Protein AF-A0A7V3HZE6-F1 (afdb_monomer)

Foldseek 3Di:
DPPDPPDDQQVSVQVCCLVPNDDPPDDRNDDPDGDWDWDDWDFQWTFTADPSDTDIDGNPCCVVPPVPRTPPDVVVVVVVVVVD

pLDDT: mean 92.62, std 12.36, range [41.12, 98.88]

Solvent-accessible surface area (backbone atoms only — not comparable to full-atom values): 5401 Å² total; per-residue (Å²): 128,83,76,81,74,84,74,78,49,70,68,55,49,53,55,51,36,61,74,71,54,76,58,89,100,63,57,77,81,68,63,94,67,79,84,73,52,71,81,47,58,48,43,59,33,32,33,30,50,54,99,91,36,82,41,83,42,74,46,86,57,24,79,82,74,63,39,84,76,29,33,76,35,69,71,60,53,49,54,53,62,76,70,109

Mean predicted aligned error: 4.61 Å

Nearest PDB structures (foldseek):
  6ge8-assembly1_A  TM=9.998E-01  e=1.798E-11  Mycobacterium tuberculosis
  6ge8-assembly1_B  TM=1.001E+00  e=3.428E-11  Mycobacterium tuberculosis
  4mqr-assembly1_B  TM=9.975E-01  e=8.462E-11  Mycobacterium tuberculosis
  3tfu-assembly1_A  TM=9.977E-01  e=1.613E-10  Mycobacterium tuberculosis
  3tft-assembly1_A  TM=1.008E+00  e=3.076E-10  Mycobacterium tuberculosis

Sequence (84 aa):
MPAARARLTPGEISAIDAAHLWHPYSTIGREAVPPVVAVGAHGAWLTLIRDGRPLEALDAMSSWWTAIHGHGHPVLDAALTAQL

Structure (mmCIF, N/CA/C/O backbone):
data_AF-A0A7V3HZE6-F1
#
_entry.id   AF-A0A7V3HZE6-F1
#
loop_
_atom_site.group_PDB
_atom_site.id
_atom_site.type_symbol
_atom_site.label_atom_id
_atom_site.label_alt_id
_atom_site.label_comp_id
_atom_site.label_asym_id
_atom_site.label_entity_id
_atom_site.label_seq_id
_atom_site.pdbx_PDB_ins_code
_atom_site.Cartn_x
_atom_site.Cartn_y
_atom_site.Cartn_z
_atom_site.occupancy
_atom_site.B_iso_or_equiv
_atom_site.auth_seq_id
_atom_site.auth_comp_id
_atom_site.auth_asym_id
_atom_site.auth_atom_id
_atom_site.pdbx_PDB_model_num
ATOM 1 N N . MET A 1 1 ? -14.766 -21.621 -16.512 1.00 41.12 1 MET A N 1
ATOM 2 C CA . MET A 1 1 ? -14.719 -20.258 -15.943 1.00 41.12 1 MET A CA 1
ATOM 3 C C . MET A 1 1 ? -14.298 -20.398 -14.492 1.00 41.12 1 MET A C 1
ATOM 5 O O . MET A 1 1 ? -15.079 -20.977 -13.745 1.00 41.12 1 MET A O 1
ATOM 9 N N . PRO A 1 2 ? -13.073 -20.010 -14.095 1.00 43.09 2 PRO A N 1
ATOM 10 C CA . PRO A 1 2 ? -12.705 -20.073 -12.688 1.00 43.09 2 PRO A CA 1
ATOM 11 C C . PRO A 1 2 ? -13.665 -19.159 -11.926 1.00 43.09 2 PRO A C 1
ATOM 13 O O . PRO A 1 2 ? -13.862 -18.011 -12.323 1.00 43.09 2 PRO A O 1
ATOM 16 N N . ALA A 1 3 ? -14.327 -19.699 -10.901 1.00 49.16 3 ALA A N 1
ATOM 17 C CA . ALA A 1 3 ? -15.232 -18.936 -10.057 1.00 49.16 3 ALA A CA 1
ATOM 18 C C . ALA A 1 3 ? -14.490 -17.690 -9.562 1.00 49.16 3 ALA A C 1
ATOM 20 O O . ALA A 1 3 ? -13.388 -17.804 -9.019 1.00 49.16 3 ALA A O 1
ATOM 21 N N . ALA A 1 4 ? -15.056 -16.507 -9.805 1.00 56.16 4 ALA A N 1
ATOM 22 C CA . ALA A 1 4 ? -14.500 -15.268 -9.292 1.00 56.16 4 ALA A CA 1
ATOM 23 C C . ALA A 1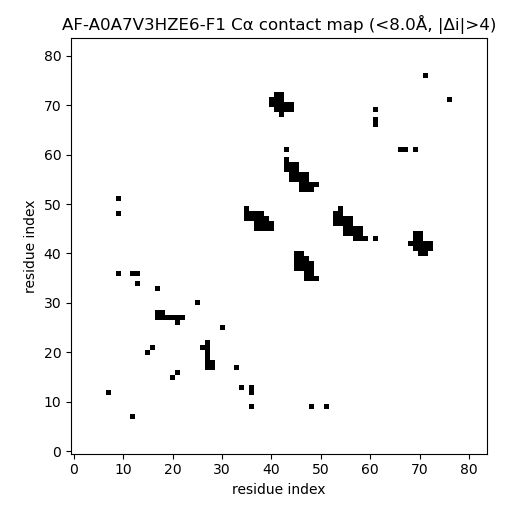 4 ? -14.350 -15.426 -7.775 1.00 56.16 4 ALA A C 1
ATOM 25 O O . ALA A 1 4 ? -15.350 -15.566 -7.071 1.00 56.16 4 ALA A O 1
ATOM 26 N N . ARG A 1 5 ? -13.107 -15.480 -7.274 1.00 59.53 5 ARG A N 1
ATOM 27 C CA . ARG A 1 5 ? -12.850 -15.466 -5.830 1.00 59.53 5 ARG A CA 1
ATOM 28 C C . ARG A 1 5 ? -13.601 -14.268 -5.259 1.00 59.53 5 ARG A C 1
ATOM 30 O O . ARG A 1 5 ? -13.397 -13.150 -5.735 1.00 59.53 5 ARG A O 1
ATOM 37 N N . ALA A 1 6 ? -14.479 -14.513 -4.287 1.00 63.97 6 ALA A N 1
ATOM 38 C CA . ALA A 1 6 ? -15.131 -13.443 -3.550 1.00 63.97 6 ALA A CA 1
ATOM 39 C C . ALA A 1 6 ? -14.028 -12.542 -2.981 1.00 63.97 6 ALA A C 1
ATOM 41 O O . ALA A 1 6 ? -13.149 -13.011 -2.256 1.00 63.97 6 ALA A O 1
ATOM 42 N N . ARG A 1 7 ? -14.006 -11.277 -3.405 1.00 86.00 7 ARG A N 1
ATOM 43 C CA . ARG A 1 7 ? -13.053 -10.294 -2.887 1.00 86.00 7 ARG A CA 1
ATOM 44 C C . ARG A 1 7 ? -13.616 -9.775 -1.573 1.00 86.00 7 ARG A C 1
ATOM 46 O O . ARG A 1 7 ? -14.790 -9.418 -1.536 1.00 86.00 7 ARG A O 1
ATOM 53 N N . LEU A 1 8 ? -12.786 -9.733 -0.536 1.00 95.00 8 LEU A N 1
ATOM 54 C CA . LEU A 1 8 ? -13.147 -9.080 0.717 1.00 95.00 8 LEU A CA 1
ATOM 55 C C . LEU A 1 8 ? -13.412 -7.595 0.450 1.00 95.00 8 LEU A C 1
ATOM 57 O O . LEU A 1 8 ? -12.665 -6.936 -0.280 1.00 95.00 8 LEU A O 1
ATOM 61 N N . THR A 1 9 ? -14.478 -7.072 1.038 1.00 95.81 9 THR A N 1
ATOM 62 C CA . THR A 1 9 ? -14.742 -5.636 1.094 1.00 95.81 9 THR A CA 1
ATOM 63 C C . THR A 1 9 ? -13.731 -4.955 2.024 1.00 95.81 9 THR A C 1
ATOM 65 O O . TH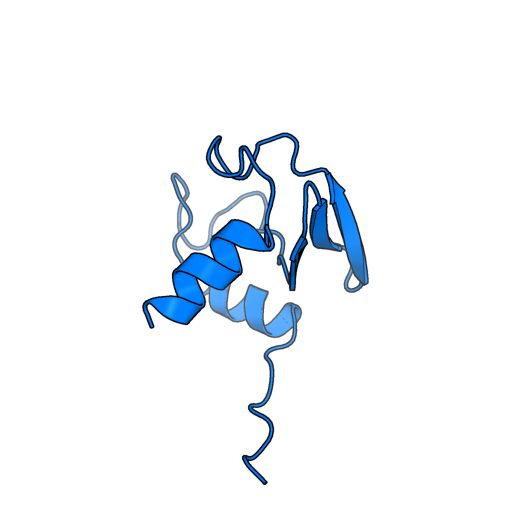R A 1 9 ? -13.208 -5.595 2.938 1.00 95.81 9 THR A O 1
ATOM 68 N N . PRO A 1 10 ? -13.473 -3.643 1.873 1.00 95.62 10 PRO A N 1
ATOM 69 C CA . PRO A 1 10 ? -12.609 -2.917 2.804 1.00 95.62 10 PRO A CA 1
ATOM 70 C C . PRO A 1 10 ? -13.040 -3.042 4.272 1.00 95.62 10 PRO A C 1
ATOM 72 O O . PRO A 1 10 ? -12.191 -3.156 5.147 1.00 95.62 10 PRO A O 1
ATOM 75 N N . GLY A 1 11 ? -14.351 -3.084 4.540 1.00 95.25 11 GLY A N 1
ATOM 76 C CA . GLY A 1 11 ? -14.873 -3.287 5.894 1.00 95.25 11 GLY A CA 1
ATOM 77 C C . GLY A 1 11 ? -14.550 -4.674 6.456 1.00 95.25 11 GLY A C 1
ATOM 78 O O . GLY A 1 11 ? -14.148 -4.784 7.611 1.00 95.25 11 GLY A O 1
ATOM 79 N N . GLU A 1 12 ? -14.663 -5.725 5.638 1.00 96.50 12 GLU A N 1
ATOM 80 C CA . GLU A 1 12 ? -14.262 -7.082 6.034 1.00 96.50 12 GLU A CA 1
ATOM 81 C C . GLU A 1 12 ? -12.748 -7.185 6.256 1.00 96.50 12 GLU A C 1
ATOM 83 O O . GLU A 1 12 ? -12.325 -7.818 7.220 1.00 96.50 12 GLU A O 1
ATOM 88 N N . ILE A 1 13 ? -11.935 -6.524 5.419 1.00 96.50 13 ILE A N 1
ATOM 89 C CA . ILE A 1 13 ? -10.477 -6.447 5.605 1.00 96.50 13 ILE A CA 1
ATOM 90 C C . ILE A 1 13 ? -10.156 -5.815 6.962 1.00 96.50 13 ILE A C 1
ATOM 92 O O . ILE A 1 13 ? -9.445 -6.429 7.751 1.00 96.50 13 ILE A O 1
ATOM 96 N N . SER A 1 14 ? -10.718 -4.640 7.270 1.00 95.00 14 SER A N 1
ATOM 97 C CA . SER A 1 14 ? -10.494 -3.968 8.557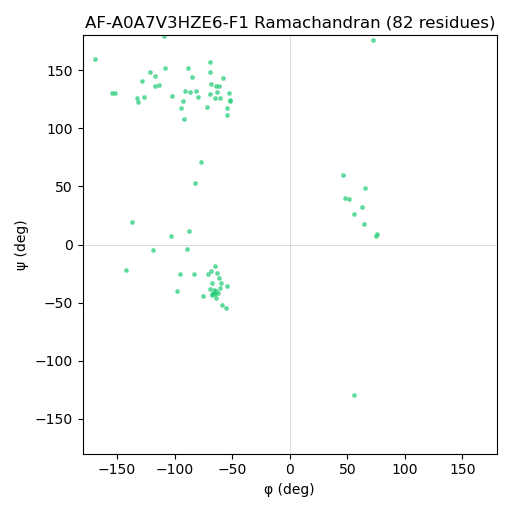 1.00 95.00 14 SER A CA 1
ATOM 98 C C . SER A 1 14 ? -10.962 -4.795 9.757 1.00 95.00 14 SER A C 1
ATOM 100 O O . SER A 1 14 ? -10.308 -4.781 10.795 1.00 95.00 14 SER A O 1
ATOM 102 N N . ALA A 1 15 ? -12.076 -5.524 9.636 1.00 94.69 15 ALA A N 1
ATOM 103 C CA . ALA A 1 15 ? -12.582 -6.364 10.721 1.00 94.69 15 ALA A CA 1
ATOM 104 C C . ALA A 1 15 ? -11.653 -7.554 11.016 1.00 94.69 15 ALA A C 1
ATOM 106 O O . ALA A 1 15 ? -11.388 -7.856 12.179 1.00 94.69 15 ALA A O 1
ATOM 107 N N . ILE A 1 16 ? -11.144 -8.213 9.971 1.00 95.94 16 ILE A N 1
ATOM 108 C CA . ILE A 1 16 ? -10.185 -9.319 10.102 1.00 95.94 16 ILE A CA 1
ATOM 109 C C . ILE A 1 16 ? -8.847 -8.803 10.642 1.00 95.94 16 ILE A C 1
ATOM 111 O O . ILE A 1 16 ? -8.275 -9.427 11.535 1.00 95.94 16 ILE A O 1
ATOM 115 N N . ASP A 1 17 ? -8.370 -7.669 10.124 1.00 95.56 17 ASP A N 1
ATOM 116 C CA . ASP A 1 17 ? -7.132 -7.019 10.553 1.00 95.56 17 ASP A CA 1
ATOM 117 C C . ASP A 1 17 ? -7.144 -6.734 12.059 1.00 95.56 17 ASP A C 1
ATOM 119 O O . ASP A 1 17 ? -6.317 -7.278 12.789 1.00 95.56 17 ASP A O 1
ATOM 123 N N . ALA A 1 18 ? -8.168 -6.027 12.544 1.00 93.69 18 ALA A N 1
ATOM 124 C CA . ALA A 1 18 ? -8.295 -5.674 13.957 1.00 93.69 18 ALA A CA 1
ATOM 125 C C . ALA A 1 18 ? -8.390 -6.894 14.893 1.00 93.69 18 ALA A C 1
ATOM 127 O O . ALA A 1 18 ? -8.007 -6.818 16.062 1.00 93.69 18 ALA A O 1
ATOM 128 N N . ALA A 1 19 ? -8.919 -8.019 14.403 1.00 94.62 19 ALA A N 1
ATOM 129 C CA . ALA A 1 19 ? -9.070 -9.232 15.196 1.00 94.62 19 ALA A CA 1
ATOM 130 C C . ALA A 1 19 ? -7.792 -10.087 15.253 1.00 94.62 19 ALA A C 1
ATOM 132 O O . ALA A 1 19 ? -7.636 -10.878 16.190 1.00 94.62 19 ALA A O 1
ATOM 133 N N . HIS A 1 20 ? -6.903 -9.982 14.257 1.00 95.12 20 HIS A N 1
ATOM 134 C CA . HIS A 1 20 ? -5.897 -11.023 14.015 1.00 95.12 20 HIS A CA 1
ATOM 135 C C . HIS A 1 20 ? -4.510 -10.544 13.575 1.00 95.12 20 HIS A C 1
ATOM 137 O O . HIS A 1 20 ? -3.558 -11.313 13.716 1.00 95.12 20 HIS A O 1
ATOM 143 N N . LEU A 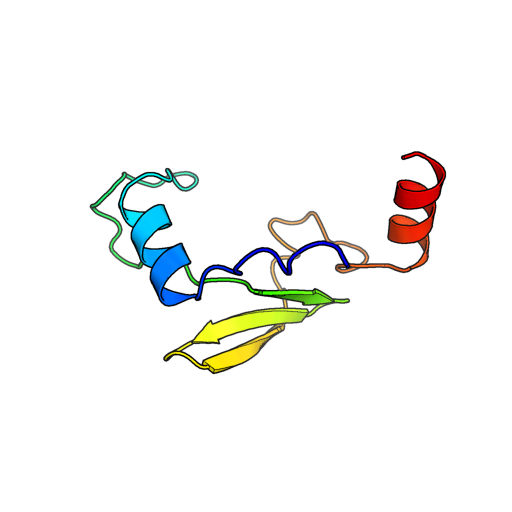1 21 ? -4.364 -9.340 13.022 1.00 95.38 21 LEU A N 1
ATOM 144 C CA . LEU A 1 21 ? -3.106 -8.887 12.430 1.00 95.38 21 LEU A CA 1
ATOM 145 C C . LEU A 1 21 ? -2.371 -7.934 13.369 1.00 95.38 21 LEU A C 1
ATOM 147 O O . LEU A 1 21 ? -2.920 -6.952 13.856 1.00 95.38 21 LEU A O 1
ATOM 151 N N . TRP A 1 22 ? -1.100 -8.240 13.627 1.00 95.56 22 TRP A N 1
ATOM 152 C CA . TRP A 1 22 ? -0.233 -7.371 14.412 1.00 95.56 22 TRP A CA 1
ATOM 153 C C . TRP A 1 22 ? 0.534 -6.424 13.490 1.00 95.56 22 TRP A C 1
ATOM 155 O O . TRP A 1 22 ? 1.258 -6.880 12.603 1.00 95.56 22 TRP A O 1
ATOM 165 N N . HIS A 1 23 ? 0.407 -5.114 13.714 1.00 96.06 23 HIS A N 1
ATOM 166 C CA . HIS A 1 23 ? 1.121 -4.097 12.937 1.00 96.06 23 HIS A CA 1
ATOM 167 C C . HIS A 1 23 ? 2.503 -3.772 13.523 1.00 96.06 23 HIS A C 1
ATOM 169 O O . HIS A 1 23 ? 2.697 -3.878 14.741 1.00 96.06 23 HIS A O 1
ATOM 175 N N . PRO A 1 24 ? 3.475 -3.335 12.699 1.00 95.88 24 PRO A N 1
ATOM 176 C CA . PRO A 1 24 ? 4.803 -2.952 13.172 1.00 95.88 24 PRO A CA 1
ATOM 177 C C . PRO A 1 24 ? 4.748 -1.931 14.314 1.00 95.88 24 PRO A C 1
ATOM 179 O O . PRO A 1 24 ? 4.077 -0.908 14.211 1.00 95.88 24 PRO A O 1
ATOM 182 N N . TYR A 1 25 ? 5.476 -2.212 15.399 1.00 94.81 25 TYR A N 1
ATOM 183 C CA . TYR A 1 25 ? 5.580 -1.344 16.583 1.00 94.81 25 TYR A CA 1
ATOM 184 C C . TYR A 1 25 ? 4.236 -0.968 17.243 1.00 94.81 25 TYR A C 1
ATOM 186 O O . TYR A 1 25 ? 4.142 0.062 17.909 1.00 94.81 25 TYR A O 1
ATOM 194 N N . SER A 1 26 ? 3.206 -1.802 17.083 1.00 92.44 26 SER A N 1
ATOM 195 C CA . SER A 1 26 ? 1.872 -1.592 17.662 1.00 92.44 26 SER A CA 1
ATOM 196 C C . SER A 1 26 ? 1.561 -2.573 18.802 1.00 92.44 26 SER A C 1
ATOM 198 O O . SER A 1 26 ? 2.354 -3.459 19.125 1.00 92.44 26 SER A O 1
ATOM 200 N N . THR A 1 27 ? 0.376 -2.443 19.399 1.00 90.94 27 THR A N 1
ATOM 201 C CA . THR A 1 27 ? -0.241 -3.463 20.259 1.00 90.94 27 THR A CA 1
ATOM 202 C C . THR A 1 27 ? -1.538 -3.938 19.620 1.00 90.94 27 THR A C 1
ATOM 204 O O . THR A 1 27 ? -2.343 -3.093 19.240 1.00 90.94 27 THR A O 1
ATOM 207 N N . ILE A 1 28 ? -1.799 -5.246 19.611 1.00 88.75 28 ILE A N 1
ATOM 208 C CA . ILE A 1 28 ? -3.053 -5.794 19.071 1.00 88.75 28 ILE A CA 1
ATOM 209 C C . ILE A 1 28 ? -4.261 -5.305 19.890 1.00 88.75 28 ILE A C 1
ATOM 211 O O . ILE A 1 28 ? -4.275 -5.414 21.120 1.00 88.75 28 ILE A O 1
ATOM 215 N N . GLY A 1 29 ? -5.292 -4.802 19.203 1.00 80.06 29 GLY A N 1
ATOM 216 C CA . GLY A 1 29 ? -6.618 -4.520 19.770 1.00 80.06 29 GLY A CA 1
ATOM 217 C C . GLY A 1 29 ? -6.709 -3.263 20.642 1.00 80.06 29 GLY A C 1
ATOM 218 O O . GLY A 1 29 ? -7.714 -3.058 21.326 1.00 80.06 29 GLY A O 1
ATOM 219 N N . ARG A 1 30 ? -5.660 -2.433 20.664 1.00 78.25 30 ARG A N 1
ATOM 220 C CA . ARG A 1 30 ? -5.614 -1.169 21.420 1.00 78.25 30 ARG A CA 1
ATOM 221 C C . ARG A 1 30 ? -4.986 -0.018 20.631 1.00 78.25 30 ARG A C 1
ATOM 223 O O . ARG A 1 30 ? -4.554 0.959 21.243 1.00 78.25 30 ARG A O 1
ATOM 230 N N . GLU A 1 31 ? -4.905 -0.102 19.302 1.00 77.38 31 GLU A N 1
ATOM 231 C CA . GLU A 1 31 ? -4.379 1.022 18.527 1.00 77.38 31 GLU A CA 1
ATOM 232 C C . GLU A 1 31 ? -5.284 2.259 18.648 1.00 77.38 31 GLU A C 1
ATOM 234 O O . GLU A 1 31 ? -6.508 2.178 18.567 1.00 77.38 31 GLU A O 1
ATOM 239 N N . ALA A 1 32 ? -4.665 3.431 18.829 1.00 77.56 32 ALA A N 1
ATOM 240 C CA . ALA A 1 32 ? -5.383 4.705 18.890 1.00 77.56 32 ALA A CA 1
ATOM 241 C C . ALA A 1 32 ? -5.942 5.134 17.521 1.00 77.56 32 ALA A C 1
ATOM 243 O O . ALA A 1 32 ? -6.914 5.885 17.458 1.00 77.56 32 ALA A O 1
ATOM 244 N N . VAL A 1 33 ? -5.323 4.668 16.431 1.00 88.88 33 VAL A N 1
ATOM 245 C CA . VAL A 1 33 ? -5.744 4.923 15.052 1.00 88.88 33 VAL A CA 1
ATOM 246 C C . VAL A 1 33 ? -5.754 3.588 14.307 1.00 88.88 33 VAL A C 1
ATOM 248 O O . VAL A 1 33 ? -4.710 2.934 14.270 1.00 88.88 33 VAL A O 1
ATOM 251 N N . PRO A 1 34 ? -6.890 3.174 13.720 1.00 90.38 34 PRO A N 1
ATOM 252 C CA . PRO A 1 34 ? -6.943 1.944 12.947 1.00 90.38 34 PRO A CA 1
ATOM 253 C C . PRO A 1 34 ? -6.139 2.081 11.639 1.00 90.38 34 PRO A C 1
ATOM 255 O O . PRO A 1 34 ? -6.100 3.170 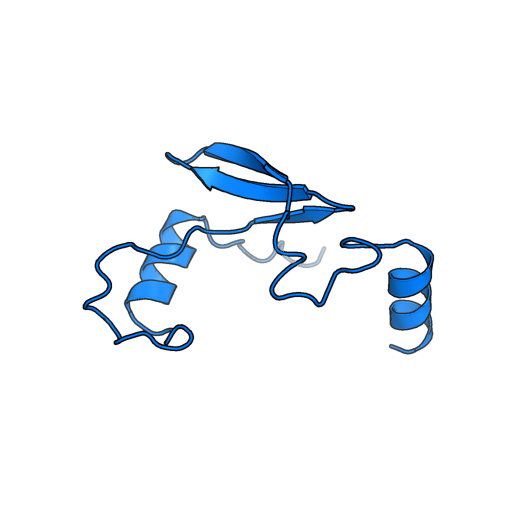11.054 1.00 90.38 34 PRO A O 1
ATOM 258 N N . PRO A 1 35 ? -5.533 0.991 11.141 1.00 95.31 35 PRO A N 1
ATOM 259 C CA . PRO A 1 35 ? -4.862 0.971 9.845 1.00 95.31 35 PRO A CA 1
ATOM 260 C C . PRO A 1 35 ? -5.804 1.349 8.694 1.00 95.31 35 PRO A C 1
ATOM 262 O O . PRO A 1 35 ? -6.980 0.979 8.671 1.00 95.31 35 PRO A O 1
ATOM 265 N N . VAL A 1 36 ? -5.275 2.069 7.704 1.00 96.94 36 VAL A N 1
ATOM 266 C CA . VAL A 1 36 ? -6.017 2.430 6.487 1.00 96.94 36 VAL A CA 1
ATOM 267 C C . VAL A 1 36 ? -5.889 1.306 5.462 1.00 96.94 36 VAL A C 1
ATOM 269 O O . VAL A 1 36 ? -4.786 0.863 5.154 1.00 96.94 36 VAL A O 1
ATOM 272 N N . VAL A 1 37 ? -7.012 0.871 4.888 1.00 97.88 37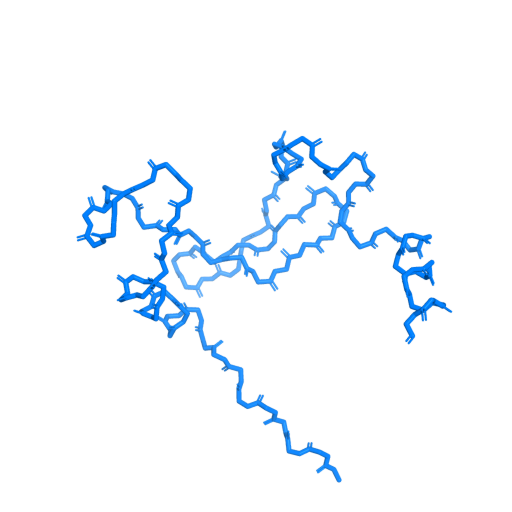 VAL A N 1
ATOM 273 C CA . VAL A 1 37 ? -7.015 -0.162 3.842 1.00 97.88 37 VAL A CA 1
ATOM 274 C C . VAL A 1 37 ? -6.453 0.415 2.541 1.00 97.88 37 VAL A C 1
ATOM 276 O O . VAL A 1 37 ? -7.043 1.328 1.960 1.00 97.88 37 VAL A O 1
ATOM 279 N N . ALA A 1 38 ? -5.346 -0.145 2.055 1.00 98.19 38 ALA A N 1
ATOM 280 C CA . ALA A 1 38 ? -4.826 0.102 0.712 1.00 98.19 38 ALA A CA 1
ATOM 281 C C . ALA A 1 38 ? -5.392 -0.936 -0.272 1.00 98.19 38 ALA A C 1
ATOM 283 O O . ALA A 1 38 ? -5.383 -2.133 0.011 1.00 98.19 38 ALA A O 1
ATOM 284 N N . VAL A 1 39 ? -5.890 -0.487 -1.427 1.00 97.75 39 VAL A N 1
ATOM 285 C CA . VAL A 1 39 ? -6.495 -1.352 -2.465 1.00 97.75 39 VAL A CA 1
ATOM 286 C C . VAL A 1 39 ? -5.756 -1.309 -3.803 1.00 97.75 39 VAL A C 1
ATOM 288 O O . VAL A 1 39 ? -6.096 -2.065 -4.712 1.00 97.75 39 VAL A O 1
ATOM 291 N N . GLY A 1 40 ? -4.744 -0.451 -3.929 1.00 97.81 40 GLY A N 1
ATOM 292 C CA . GLY A 1 40 ? -3.928 -0.325 -5.131 1.00 97.81 40 GLY A CA 1
ATOM 293 C C . GLY A 1 40 ? -2.687 0.531 -4.899 1.00 97.81 40 GLY A C 1
ATOM 294 O O . GLY A 1 40 ? -2.636 1.322 -3.957 1.00 97.81 40 GLY A O 1
ATOM 295 N N . ALA A 1 41 ? -1.692 0.358 -5.766 1.00 98.69 41 ALA A N 1
ATOM 296 C CA . ALA A 1 41 ? -0.488 1.175 -5.821 1.00 98.69 41 ALA A CA 1
ATOM 297 C C . ALA A 1 41 ? 0.049 1.191 -7.261 1.00 98.69 41 ALA A C 1
ATOM 299 O O . ALA A 1 41 ? 0.167 0.133 -7.881 1.00 98.69 41 ALA A O 1
ATOM 300 N N . HIS A 1 42 ? 0.352 2.369 -7.807 1.00 98.75 42 HIS A N 1
ATOM 301 C CA . HIS A 1 42 ? 0.904 2.518 -9.158 1.00 98.75 42 HIS A CA 1
ATOM 302 C C . HIS A 1 42 ? 1.723 3.808 -9.282 1.00 98.75 42 HIS A C 1
ATOM 304 O O . HIS A 1 42 ? 1.265 4.901 -8.937 1.00 98.75 42 HIS A O 1
ATOM 310 N N . GLY A 1 43 ? 2.944 3.700 -9.807 1.00 98.69 43 GLY A N 1
ATOM 311 C CA . GLY A 1 43 ? 3.894 4.806 -9.826 1.00 98.69 43 GLY A CA 1
ATOM 312 C C . GLY A 1 43 ? 4.121 5.339 -8.410 1.00 98.69 43 GLY A C 1
ATOM 313 O O . GLY A 1 43 ? 4.370 4.573 -7.485 1.00 98.69 43 GLY A O 1
ATOM 314 N N . ALA A 1 44 ? 4.003 6.651 -8.222 1.00 98.75 44 ALA A N 1
ATOM 315 C CA . ALA A 1 44 ? 4.153 7.283 -6.911 1.00 98.75 44 ALA A CA 1
ATOM 316 C C . ALA A 1 44 ? 2.850 7.341 -6.083 1.00 98.75 44 ALA A C 1
ATOM 318 O O . ALA A 1 44 ? 2.807 8.069 -5.096 1.00 98.75 44 ALA A O 1
ATOM 319 N N . TRP A 1 45 ? 1.780 6.641 -6.477 1.00 98.88 45 TRP A N 1
ATOM 320 C CA . TRP A 1 45 ? 0.444 6.785 -5.881 1.00 98.88 45 TRP A CA 1
ATOM 321 C C . TRP A 1 45 ? -0.040 5.505 -5.201 1.00 98.88 45 TRP A C 1
ATOM 323 O O . TRP A 1 45 ? 0.214 4.400 -5.685 1.00 98.88 45 TRP A O 1
ATOM 333 N N . LEU A 1 46 ? -0.779 5.675 -4.103 1.00 98.88 46 LEU A N 1
ATOM 334 C CA . LEU A 1 46 ? -1.550 4.639 -3.419 1.00 98.88 46 LEU A CA 1
ATOM 335 C C . LEU A 1 46 ? -3.043 4.945 -3.545 1.00 98.88 46 LEU A C 1
ATOM 337 O O . LEU A 1 46 ? -3.469 6.075 -3.299 1.00 98.88 46 LEU A O 1
ATOM 341 N N . THR A 1 47 ? -3.839 3.914 -3.817 1.00 98.69 47 THR A N 1
ATOM 342 C CA . THR A 1 47 ? -5.298 3.961 -3.699 1.00 98.69 47 THR A CA 1
ATOM 343 C C . THR A 1 47 ? -5.688 3.486 -2.302 1.00 98.69 47 THR A C 1
ATOM 345 O O . THR A 1 47 ? -5.595 2.295 -1.988 1.00 98.69 47 THR A O 1
ATOM 348 N N . LEU A 1 48 ? -6.131 4.407 -1.451 1.00 98.44 48 LEU A N 1
ATOM 349 C CA . LEU A 1 48 ? -6.518 4.151 -0.061 1.00 98.44 48 LEU A CA 1
ATOM 350 C C . LEU A 1 48 ? -8.034 4.253 0.112 1.00 98.44 48 LEU A C 1
ATOM 352 O O . LEU A 1 48 ? -8.689 5.012 -0.596 1.00 98.44 48 LEU A O 1
ATOM 356 N N . ILE A 1 49 ? -8.608 3.535 1.075 1.00 97.88 49 ILE A N 1
ATOM 357 C CA . ILE A 1 49 ? -10.027 3.666 1.421 1.00 97.88 49 ILE A CA 1
ATOM 358 C C . ILE A 1 49 ? -10.190 4.644 2.580 1.00 97.88 49 ILE A C 1
ATOM 360 O O . ILE A 1 49 ? -9.742 4.388 3.696 1.00 97.88 49 ILE A O 1
ATOM 364 N N . ARG A 1 50 ? -10.889 5.749 2.323 1.00 96.00 50 ARG A N 1
ATOM 365 C CA . ARG A 1 50 ? -11.258 6.759 3.317 1.00 96.00 50 ARG A CA 1
ATOM 366 C C . ARG A 1 50 ? -12.761 6.987 3.270 1.00 96.00 50 ARG A C 1
ATOM 368 O O . ARG A 1 50 ? -13.318 7.204 2.199 1.00 96.00 50 ARG A O 1
ATOM 375 N N . ASP A 1 51 ? -13.422 6.887 4.421 1.00 93.69 51 ASP A N 1
ATOM 376 C CA . ASP A 1 51 ? -14.881 7.036 4.542 1.00 93.69 51 ASP A CA 1
ATOM 377 C C . ASP A 1 51 ? -15.658 6.143 3.548 1.00 93.69 51 ASP A C 1
ATOM 379 O O . ASP A 1 51 ? -16.647 6.543 2.933 1.00 93.69 51 ASP A O 1
ATOM 383 N N . GLY A 1 52 ? -15.155 4.917 3.344 1.00 92.06 52 GLY A N 1
ATOM 384 C CA . GLY A 1 52 ? -15.723 3.924 2.427 1.00 92.06 52 GLY A CA 1
ATOM 385 C C . GLY A 1 52 ? -15.481 4.189 0.937 1.00 92.06 52 GLY A C 1
ATOM 386 O O . GLY A 1 52 ? -16.036 3.474 0.103 1.00 92.06 52 GLY A O 1
ATOM 387 N N . ARG A 1 53 ? -14.671 5.192 0.575 1.00 95.88 53 ARG A N 1
ATOM 388 C CA . ARG A 1 53 ? -14.395 5.580 -0.817 1.00 95.88 53 ARG A CA 1
ATOM 389 C C . ARG A 1 53 ? -12.903 5.506 -1.149 1.00 95.88 53 ARG A C 1
ATOM 391 O O . ARG A 1 53 ? -12.085 5.759 -0.267 1.00 95.88 53 ARG A O 1
ATOM 398 N N . PRO A 1 54 ? -12.539 5.196 -2.405 1.00 97.31 54 PRO A N 1
ATOM 399 C CA . PRO A 1 54 ? -11.154 5.265 -2.847 1.00 97.31 54 PRO A CA 1
ATOM 400 C C . PRO A 1 54 ? -10.670 6.720 -2.907 1.00 97.31 54 PRO A C 1
ATOM 402 O O . PRO A 1 54 ? -11.381 7.610 -3.377 1.00 97.31 54 PRO A O 1
ATOM 405 N N . LEU A 1 55 ? -9.447 6.935 -2.440 1.00 97.94 55 LEU A N 1
ATOM 406 C CA . LEU A 1 55 ? -8.709 8.187 -2.464 1.00 97.94 55 LEU A CA 1
ATOM 407 C C . LEU A 1 55 ? -7.294 7.899 -2.967 1.00 97.94 55 LEU A C 1
ATOM 409 O O . LEU A 1 55 ? -6.592 7.074 -2.387 1.00 97.94 55 LEU A O 1
ATOM 413 N N . GLU A 1 56 ? -6.870 8.622 -3.999 1.00 98.50 56 GLU A N 1
ATOM 414 C CA . GLU A 1 56 ? -5.479 8.610 -4.450 1.00 98.50 56 GLU A CA 1
ATOM 415 C C . GLU A 1 56 ? -4.636 9.515 -3.548 1.00 98.50 56 GLU A C 1
ATOM 417 O O . GLU A 1 56 ? -4.954 10.693 -3.351 1.00 98.50 56 GLU A O 1
ATOM 422 N N . ALA A 1 57 ? -3.551 8.970 -3.008 1.00 98.62 57 ALA A N 1
ATOM 423 C CA . ALA A 1 57 ? -2.584 9.696 -2.197 1.00 98.62 57 ALA A CA 1
ATOM 424 C C . ALA A 1 57 ? -1.168 9.458 -2.725 1.00 98.62 57 ALA A C 1
ATOM 426 O O . ALA A 1 57 ? -0.821 8.344 -3.114 1.00 98.62 57 ALA A O 1
ATOM 427 N N . LEU A 1 58 ? -0.340 10.504 -2.726 1.00 98.81 58 LEU A N 1
ATOM 428 C CA . LEU A 1 58 ? 1.071 10.379 -3.079 1.00 98.81 58 LEU A CA 1
ATOM 429 C C . LEU A 1 58 ? 1.810 9.591 -1.982 1.00 98.81 58 LEU A C 1
ATOM 431 O O . LEU A 1 58 ? 1.736 9.955 -0.806 1.00 98.81 58 LEU A O 1
ATOM 435 N N . ASP A 1 59 ? 2.565 8.560 -2.361 1.00 98.81 59 ASP A N 1
ATOM 436 C CA . ASP A 1 59 ? 3.442 7.796 -1.469 1.00 98.81 59 ASP A CA 1
ATOM 437 C C . ASP A 1 59 ? 4.737 8.567 -1.181 1.00 98.81 59 ASP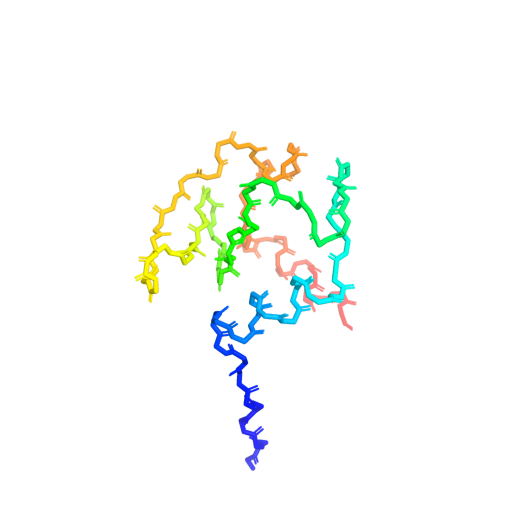 A C 1
ATOM 439 O O . ASP A 1 59 ? 5.831 8.227 -1.637 1.00 98.81 59 ASP A O 1
ATOM 443 N N . ALA A 1 60 ? 4.617 9.641 -0.404 1.00 98.69 60 ALA A N 1
ATOM 444 C CA . ALA A 1 60 ? 5.757 10.473 -0.025 1.00 98.69 60 ALA A CA 1
ATOM 445 C C . ALA A 1 60 ? 6.788 9.729 0.847 1.00 98.69 60 ALA A C 1
ATOM 447 O O . ALA A 1 60 ? 7.934 10.161 0.947 1.00 98.69 60 ALA A O 1
ATOM 448 N N . MET A 1 61 ? 6.398 8.607 1.460 1.00 98.69 61 MET A N 1
ATOM 449 C CA . MET A 1 61 ? 7.273 7.793 2.307 1.00 98.69 61 MET A CA 1
ATOM 450 C C . MET A 1 61 ? 8.024 6.720 1.513 1.00 98.69 61 MET A C 1
ATOM 452 O O . MET A 1 61 ? 8.833 5.987 2.091 1.00 98.69 61 MET A O 1
ATOM 456 N N . SER A 1 62 ? 7.738 6.599 0.209 1.00 98.50 62 SER A N 1
ATOM 457 C CA . SER A 1 62 ? 8.223 5.520 -0.657 1.00 98.50 62 SER A CA 1
ATOM 458 C C . SER A 1 62 ? 8.016 4.144 -0.019 1.00 98.50 62 SER A C 1
ATOM 460 O O . SER A 1 62 ? 8.918 3.309 -0.059 1.00 98.50 62 SER A O 1
ATOM 462 N N . SER A 1 63 ? 6.871 3.935 0.643 1.00 98.44 63 SER A N 1
ATOM 463 C CA . SER A 1 63 ? 6.539 2.700 1.363 1.00 98.44 63 SER A CA 1
ATOM 464 C C . SER A 1 63 ? 7.694 2.210 2.240 1.00 98.44 63 SER A C 1
ATOM 466 O O . SER A 1 63 ? 8.244 1.125 2.051 1.00 98.44 63 SER A O 1
ATOM 468 N N . TRP A 1 64 ? 8.093 3.064 3.186 1.00 98.50 64 TRP A N 1
ATOM 469 C CA . TRP A 1 64 ? 9.236 2.843 4.074 1.00 98.50 64 TRP A CA 1
ATOM 470 C C . TRP A 1 64 ? 10.584 2.806 3.323 1.00 98.50 64 TRP A C 1
ATOM 472 O O . TRP A 1 64 ? 11.417 1.932 3.548 1.00 98.50 64 TRP A O 1
ATOM 482 N N . TRP A 1 65 ? 10.812 3.809 2.463 1.00 98.56 65 TRP A N 1
ATOM 483 C CA . TRP A 1 65 ? 12.049 4.035 1.688 1.00 98.56 65 TRP A CA 1
ATOM 484 C C . TRP A 1 65 ? 12.392 2.954 0.648 1.00 98.56 65 TRP A C 1
ATOM 486 O O . TRP A 1 65 ? 13.532 2.878 0.193 1.00 98.56 65 TRP A O 1
ATOM 496 N N . THR A 1 66 ? 11.429 2.123 0.254 1.00 98.69 66 THR A N 1
ATOM 497 C CA . THR A 1 66 ? 11.644 0.989 -0.659 1.00 98.69 66 THR A CA 1
ATOM 498 C C . THR A 1 66 ? 11.286 1.300 -2.114 1.00 98.69 66 T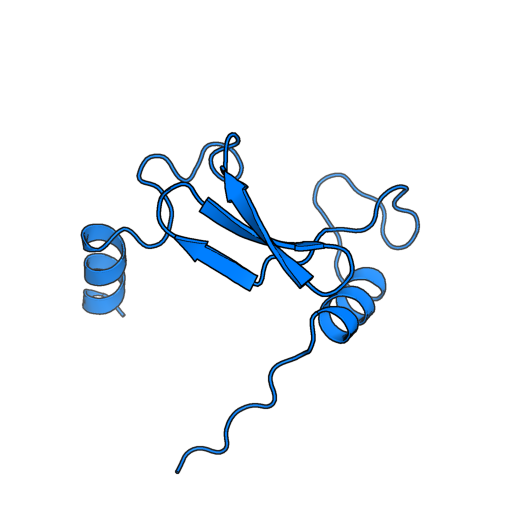HR A C 1
ATOM 500 O O . THR A 1 66 ? 12.012 0.906 -3.026 1.00 98.69 66 THR A O 1
ATOM 503 N N . ALA A 1 67 ? 10.196 2.030 -2.357 1.00 98.62 67 ALA A N 1
ATOM 504 C CA . ALA A 1 67 ? 9.615 2.230 -3.686 1.00 98.62 67 ALA A CA 1
ATOM 505 C C . ALA A 1 67 ? 10.309 3.346 -4.497 1.00 98.62 67 ALA A C 1
ATOM 507 O O . ALA A 1 67 ? 9.659 4.256 -5.007 1.00 98.62 67 ALA A O 1
ATOM 508 N N . ILE A 1 68 ? 11.636 3.281 -4.650 1.00 98.56 68 ILE A N 1
ATOM 509 C CA . ILE A 1 68 ? 12.439 4.329 -5.317 1.00 98.56 68 ILE A CA 1
ATOM 510 C C . ILE A 1 68 ? 12.098 4.535 -6.804 1.00 98.56 68 ILE A C 1
ATOM 512 O O . ILE A 1 68 ? 12.326 5.613 -7.347 1.00 98.56 68 ILE A O 1
ATOM 516 N N . HIS A 1 69 ? 11.540 3.516 -7.464 1.00 98.56 69 HIS A N 1
ATOM 517 C CA . HIS A 1 69 ? 11.052 3.583 -8.848 1.00 98.56 69 HIS A CA 1
ATOM 518 C C . HIS A 1 69 ? 9.520 3.689 -8.934 1.00 98.56 69 HIS A C 1
ATOM 520 O O . HIS A 1 69 ? 8.956 3.615 -10.027 1.00 98.56 69 HIS A O 1
ATOM 526 N N . GLY A 1 70 ? 8.846 3.856 -7.793 1.00 98.69 70 GLY A N 1
ATOM 527 C CA . GLY A 1 70 ? 7.402 3.707 -7.675 1.00 98.69 70 GLY A CA 1
ATOM 528 C C . GLY A 1 70 ? 6.933 2.250 -7.757 1.00 98.69 70 GLY A C 1
ATOM 529 O O . GLY A 1 70 ? 7.710 1.316 -7.962 1.00 98.69 70 GLY A O 1
ATOM 530 N N . HIS A 1 71 ? 5.630 2.071 -7.576 1.00 98.81 71 HIS A N 1
ATOM 531 C CA . HIS A 1 71 ? 4.933 0.786 -7.578 1.00 98.81 71 HIS A CA 1
ATOM 532 C C . HIS A 1 71 ? 4.564 0.346 -8.999 1.00 98.81 71 HIS A C 1
ATOM 534 O O . HIS A 1 71 ? 4.207 1.183 -9.830 1.00 98.81 71 HIS A O 1
ATOM 540 N N . GLY A 1 72 ? 4.613 -0.960 -9.278 1.00 98.44 72 GLY A N 1
ATOM 541 C CA . GLY A 1 72 ? 4.186 -1.528 -10.566 1.00 98.44 72 GLY A CA 1
ATOM 542 C C . GLY A 1 72 ? 5.011 -1.054 -11.768 1.00 98.44 72 GLY A C 1
ATOM 543 O O . GLY A 1 72 ? 4.478 -0.837 -12.857 1.00 98.44 72 GLY A O 1
ATOM 544 N N . HIS A 1 73 ? 6.307 -0.789 -11.569 1.00 98.69 73 HIS A N 1
ATOM 545 C CA . HIS A 1 73 ? 7.166 -0.315 -12.649 1.00 98.69 73 HIS A CA 1
ATOM 546 C C . HIS A 1 73 ? 7.290 -1.407 -13.730 1.00 98.69 73 HIS A C 1
ATOM 548 O O . HIS A 1 73 ? 7.727 -2.516 -13.414 1.00 98.69 73 HIS A O 1
ATOM 554 N N . PRO A 1 74 ? 7.009 -1.118 -15.017 1.00 98.50 74 PRO A N 1
ATOM 555 C CA . PRO A 1 74 ? 6.836 -2.151 -16.045 1.00 98.50 74 PRO A CA 1
ATOM 556 C C . PRO A 1 74 ? 8.075 -3.030 -16.246 1.00 98.50 74 PRO A C 1
ATOM 558 O O . PRO A 1 74 ? 7.951 -4.218 -16.522 1.00 98.50 74 PRO A O 1
ATOM 561 N N . VAL A 1 75 ? 9.277 -2.471 -16.069 1.00 98.75 75 VAL A N 1
ATOM 562 C CA . VAL A 1 75 ? 10.529 -3.247 -16.140 1.00 98.75 75 VAL A CA 1
ATOM 563 C C . VAL A 1 75 ? 10.665 -4.217 -14.960 1.00 98.75 75 VAL A C 1
ATOM 565 O O . VAL A 1 75 ? 11.134 -5.335 -15.152 1.00 98.75 75 VAL A O 1
ATOM 568 N N . LEU A 1 76 ? 10.255 -3.811 -13.752 1.00 98.69 76 LEU A N 1
ATOM 569 C CA . LEU A 1 76 ? 10.376 -4.638 -12.547 1.00 98.69 76 LEU A CA 1
ATOM 570 C C . LEU A 1 76 ? 9.322 -5.750 -12.547 1.00 98.69 76 LEU A C 1
ATOM 572 O O . LEU A 1 76 ? 9.658 -6.910 -12.317 1.00 98.69 76 LEU A O 1
ATOM 576 N N . ASP A 1 77 ? 8.079 -5.419 -12.899 1.00 98.69 77 ASP A N 1
ATOM 577 C CA . ASP A 1 77 ? 6.985 -6.389 -12.999 1.00 98.69 77 ASP A CA 1
ATOM 578 C C . ASP A 1 77 ? 7.248 -7.429 -14.101 1.00 98.69 77 ASP A C 1
ATOM 580 O O . ASP A 1 77 ? 7.014 -8.625 -13.901 1.00 98.69 77 ASP A O 1
ATOM 584 N N . ALA A 1 78 ? 7.788 -7.003 -15.251 1.00 98.69 78 ALA A N 1
ATOM 585 C CA . ALA A 1 78 ? 8.192 -7.918 -16.316 1.00 98.69 78 ALA A CA 1
ATOM 586 C C . ALA A 1 78 ? 9.344 -8.834 -15.877 1.00 98.69 78 ALA A C 1
ATOM 588 O O . ALA A 1 78 ? 9.295 -10.031 -16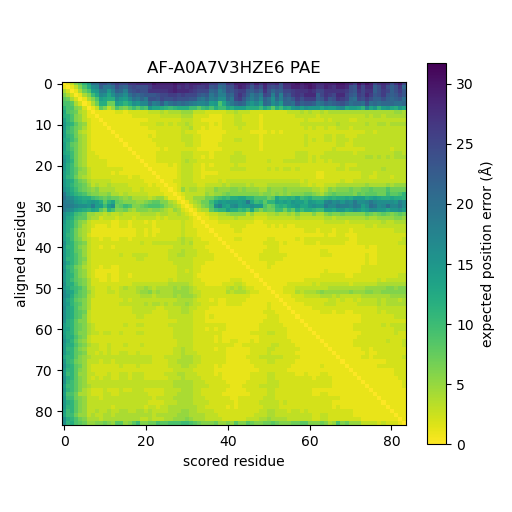.151 1.00 98.69 78 ALA A O 1
ATOM 589 N N . ALA A 1 79 ? 10.348 -8.301 -15.168 1.00 98.75 79 ALA A N 1
ATOM 590 C CA . ALA A 1 79 ? 11.449 -9.103 -14.635 1.00 98.75 79 ALA A CA 1
ATOM 591 C C . ALA A 1 79 ? 10.957 -10.156 -13.627 1.00 98.75 79 ALA A C 1
ATOM 593 O O . ALA A 1 79 ? 11.386 -11.307 -13.694 1.00 98.75 79 ALA A O 1
ATOM 594 N N . LEU A 1 80 ? 10.017 -9.793 -12.746 1.00 98.69 80 LEU A N 1
ATOM 595 C CA . LEU A 1 80 ? 9.400 -10.727 -11.803 1.00 98.69 80 LEU A CA 1
ATOM 596 C C . LEU A 1 80 ? 8.595 -11.813 -12.533 1.00 98.69 80 LEU A C 1
ATOM 598 O O . LEU A 1 80 ? 8.755 -12.995 -12.244 1.00 98.69 80 LEU A O 1
ATOM 602 N N . THR A 1 81 ? 7.773 -11.425 -13.511 1.00 98.50 81 THR A N 1
ATOM 603 C CA . THR A 1 81 ? 6.923 -12.357 -14.275 1.00 98.50 81 THR A CA 1
ATOM 604 C C . THR A 1 81 ? 7.731 -13.301 -15.162 1.00 98.50 81 THR A C 1
ATOM 606 O O . THR A 1 81 ? 7.337 -14.445 -15.340 1.00 98.50 81 THR A O 1
ATOM 609 N N . ALA A 1 82 ? 8.869 -12.857 -15.701 1.00 98.62 82 ALA A N 1
ATOM 610 C CA . ALA A 1 82 ? 9.761 -13.714 -16.480 1.00 98.62 82 ALA A CA 1
ATOM 611 C C . ALA A 1 82 ? 10.457 -14.794 -15.629 1.00 98.62 82 ALA A C 1
ATOM 613 O O . ALA A 1 82 ? 10.907 -15.798 -16.178 1.00 98.62 82 ALA A O 1
ATOM 614 N N . GLN A 1 83 ? 10.576 -14.571 -14.317 1.00 98.44 83 GLN A N 1
ATOM 615 C CA . GLN A 1 83 ? 11.248 -15.474 -13.383 1.00 98.44 83 GLN A CA 1
ATOM 616 C C . GLN A 1 83 ? 10.294 -16.452 -12.669 1.00 98.44 83 GLN A C 1
ATOM 618 O O . GLN A 1 83 ? 10.767 -17.494 -12.206 1.00 98.44 83 GLN A O 1
ATOM 623 N N . LEU A 1 84 ? 9.008 -16.097 -12.537 1.00 93.56 84 LEU A N 1
ATOM 624 C CA . LEU A 1 84 ? 7.942 -16.907 -11.921 1.00 93.56 84 LEU A CA 1
ATOM 625 C C . LEU A 1 84 ? 7.694 -18.225 -12.670 1.00 93.56 84 LEU A C 1
ATOM 627 O O . LEU A 1 84 ? 7.478 -19.238 -11.965 1.00 93.56 84 LEU A O 1
#

Radius of gyration: 15.59 Å; Cα contacts (8 Å, |Δi|>4): 80; chains: 1; bounding box: 28×31×38 Å

Secondary structure (DSSP, 8-state):
----PPPPPHHHHHHHHHHHPPPTT--TT--SSPPPPEEEEEBTEEEEEETTEEEEEE-TTHHHHT-TT-BT-HHHHHHHHHH-